Protein AF-A0A8H7N7J8-F1 (afdb_monomer)

Mean predicted aligned error: 9.76 Å

Nearest PDB structures (foldseek):
  1m1b-assembly1_A  TM=5.277E-01  e=8.237E-01  Mytilus edulis
  1s2v-assembly1_D  TM=5.667E-01  e=1.140E+00  Mytilus edulis
  1s2w-assembly1_A  TM=5.204E-01  e=1.683E+00  Myti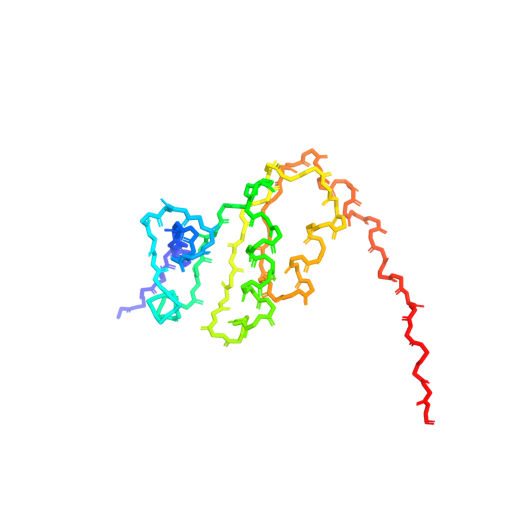lus edulis
  1s2v-assembly1_C  TM=6.654E-01  e=3.670E+00  Mytilus edulis
  1s2v-assembly1_A  TM=5.821E-01  e=2.830E+00  Mytilus edulis

Structure (mmCIF, N/CA/C/O backbone):
data_AF-A0A8H7N7J8-F1
#
_entry.id   AF-A0A8H7N7J8-F1
#
loop_
_atom_site.group_PDB
_atom_site.id
_atom_site.type_symbol
_atom_site.label_atom_id
_atom_site.label_alt_id
_atom_site.label_comp_id
_atom_site.label_asym_id
_atom_site.label_entity_id
_atom_site.label_seq_id
_atom_site.pdbx_PDB_ins_code
_atom_site.Cartn_x
_atom_site.Cartn_y
_atom_site.Cartn_z
_atom_site.occupancy
_atom_site.B_iso_or_equiv
_atom_site.auth_seq_id
_atom_site.auth_comp_id
_atom_site.auth_asym_id
_atom_site.auth_atom_id
_atom_site.pdbx_PDB_model_num
ATOM 1 N N . MET A 1 1 ? -34.513 5.180 -6.714 1.00 43.34 1 MET A N 1
ATOM 2 C CA . MET A 1 1 ? -33.422 5.735 -7.539 1.00 43.34 1 MET A CA 1
ATOM 3 C C . MET A 1 1 ? -32.227 4.821 -7.356 1.00 43.34 1 MET A C 1
ATOM 5 O O . MET A 1 1 ? -31.711 4.764 -6.250 1.00 43.34 1 MET A O 1
ATOM 9 N N . GLU A 1 2 ? -31.850 4.051 -8.377 1.00 47.44 2 GLU A N 1
ATOM 10 C CA . GLU A 1 2 ? -30.551 3.370 -8.382 1.00 47.44 2 GLU A CA 1
ATOM 11 C C . GLU A 1 2 ? -29.480 4.435 -8.615 1.00 47.44 2 G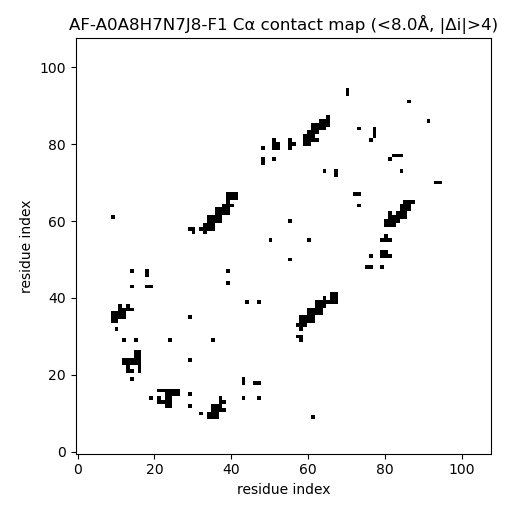LU A C 1
ATOM 13 O O . GLU A 1 2 ? -29.363 4.987 -9.707 1.00 47.44 2 GLU A O 1
ATOM 18 N N . ALA A 1 3 ? -28.745 4.785 -7.565 1.00 50.94 3 ALA A N 1
ATOM 19 C CA . ALA A 1 3 ? -27.514 5.537 -7.716 1.00 50.94 3 ALA A CA 1
ATOM 20 C C . ALA A 1 3 ? -26.438 4.537 -8.145 1.00 50.94 3 ALA A C 1
ATOM 22 O O . ALA A 1 3 ? -25.880 3.825 -7.312 1.00 50.94 3 ALA A O 1
ATOM 23 N N . THR A 1 4 ? -26.150 4.455 -9.443 1.00 57.34 4 THR A N 1
ATOM 24 C CA . THR A 1 4 ? -24.898 3.855 -9.909 1.00 57.34 4 THR A CA 1
ATOM 25 C C . THR A 1 4 ? -23.798 4.835 -9.517 1.00 57.34 4 THR A C 1
ATOM 27 O O . THR A 1 4 ? -23.454 5.735 -10.280 1.00 57.34 4 THR A O 1
ATOM 30 N N . LEU A 1 5 ? -23.347 4.762 -8.260 1.00 53.34 5 LEU A N 1
ATOM 31 C CA . LEU A 1 5 ? -22.252 5.595 -7.776 1.00 53.34 5 LEU A CA 1
ATOM 32 C C . LEU A 1 5 ? -21.082 5.427 -8.758 1.00 53.34 5 LEU A C 1
ATOM 34 O O . LEU A 1 5 ? -20.699 4.284 -9.039 1.00 53.34 5 LEU A O 1
ATOM 38 N N . PRO A 1 6 ? -20.546 6.525 -9.325 1.00 58.34 6 PRO A N 1
ATOM 39 C CA . PRO A 1 6 ? -19.334 6.431 -10.118 1.00 58.34 6 PRO A CA 1
ATOM 40 C C . PRO A 1 6 ? -18.262 5.831 -9.204 1.00 58.34 6 PRO A C 1
ATOM 42 O O . PRO A 1 6 ? -18.284 6.109 -8.008 1.00 58.34 6 PRO A O 1
ATOM 45 N N . LEU A 1 7 ? -17.433 4.944 -9.767 1.00 57.53 7 LEU A N 1
ATOM 46 C CA . LEU A 1 7 ? -16.293 4.230 -9.162 1.00 57.53 7 LEU A CA 1
ATOM 47 C C . LEU A 1 7 ? -15.939 4.683 -7.733 1.00 57.53 7 LEU A C 1
ATOM 49 O O . LEU A 1 7 ? -15.701 5.877 -7.557 1.00 57.53 7 LEU A O 1
ATOM 53 N N . PRO A 1 8 ? -15.839 3.771 -6.740 1.00 64.12 8 PRO A N 1
ATOM 54 C CA . PRO A 1 8 ? -15.691 4.156 -5.338 1.00 64.12 8 PRO A CA 1
ATOM 55 C C . PRO A 1 8 ? -14.582 5.197 -5.198 1.00 64.12 8 PRO A C 1
ATOM 57 O O . PRO A 1 8 ? -13.432 4.929 -5.552 1.00 64.12 8 PRO A O 1
ATOM 60 N N . PHE A 1 9 ? -14.958 6.402 -4.764 1.00 70.75 9 PHE A N 1
ATOM 61 C CA . PHE A 1 9 ? -14.017 7.488 -4.544 1.00 70.75 9 PHE A CA 1
ATOM 62 C C . PHE A 1 9 ? -12.968 6.995 -3.552 1.00 70.75 9 PHE A C 1
ATOM 64 O O . PHE A 1 9 ? -13.288 6.657 -2.413 1.00 70.75 9 PHE A O 1
ATOM 71 N N . LEU A 1 10 ? -11.724 6.906 -4.010 1.00 78.94 10 LEU A N 1
ATOM 72 C CA . LEU A 1 10 ? -10.613 6.540 -3.154 1.00 78.94 10 LEU A CA 1
ATOM 73 C C . LEU A 1 10 ? -10.217 7.767 -2.339 1.00 78.94 10 LEU A C 1
ATOM 75 O O . LEU A 1 10 ? -9.821 8.792 -2.894 1.00 78.94 10 LEU A O 1
ATOM 79 N N . VAL A 1 11 ? -10.353 7.668 -1.019 1.00 83.00 11 VAL A N 1
ATOM 80 C CA . VAL A 1 11 ? -9.952 8.742 -0.111 1.00 83.00 11 VAL A CA 1
ATOM 81 C C . VAL A 1 11 ? -8.444 8.662 0.050 1.00 83.00 11 VAL A C 1
ATOM 83 O O . VAL A 1 11 ? -7.939 7.686 0.598 1.00 83.00 11 VAL A O 1
ATOM 86 N N . SER A 1 12 ? -7.731 9.671 -0.447 1.00 84.19 12 SER A N 1
ATOM 87 C CA . SER A 1 12 ? -6.292 9.783 -0.219 1.00 84.19 12 SER A CA 1
ATOM 88 C C . SER A 1 12 ? -6.033 10.093 1.249 1.00 84.19 12 SER A C 1
ATOM 90 O O . SER A 1 12 ? -6.598 11.045 1.788 1.00 84.19 12 SER A O 1
ATOM 92 N N . VAL A 1 13 ? -5.179 9.302 1.889 1.00 81.25 13 VAL A N 1
ATOM 93 C CA . VAL A 1 13 ? -4.858 9.434 3.309 1.00 81.25 13 VAL A CA 1
ATOM 94 C C . VAL A 1 13 ? -3.366 9.698 3.461 1.00 81.25 13 VAL A C 1
ATOM 96 O O . VAL A 1 13 ? -2.537 8.966 2.920 1.00 81.25 13 VAL A O 1
ATOM 99 N N . ALA A 1 14 ? -3.020 10.746 4.212 1.00 74.12 14 ALA A N 1
ATOM 100 C CA . ALA A 1 14 ? -1.650 10.942 4.673 1.00 74.12 14 ALA A CA 1
ATOM 101 C C . ALA A 1 14 ? -1.255 9.771 5.583 1.00 74.12 14 ALA A C 1
ATOM 103 O O . ALA A 1 14 ? -2.099 9.254 6.315 1.00 74.12 14 ALA A O 1
ATOM 104 N N . ALA A 1 15 ? 0.007 9.339 5.522 1.00 65.19 15 ALA A N 1
ATOM 105 C CA . ALA A 1 15 ? 0.484 8.181 6.274 1.00 65.19 15 ALA A CA 1
ATOM 106 C C . ALA A 1 15 ? 0.007 8.229 7.743 1.00 65.19 15 ALA A C 1
ATOM 108 O O . ALA A 1 15 ? 0.109 9.293 8.361 1.00 65.19 15 ALA A O 1
ATOM 109 N N . PRO A 1 16 ? -0.516 7.116 8.297 1.00 63.41 16 PRO A N 1
ATOM 110 C CA . PRO A 1 16 ? -1.083 7.115 9.636 1.00 63.41 16 PRO A CA 1
ATOM 111 C C . PRO A 1 16 ? -0.162 7.736 10.690 1.00 63.41 16 PRO A C 1
ATOM 113 O O . PRO A 1 16 ? 1.064 7.569 10.643 1.00 63.41 16 PRO A O 1
ATOM 116 N N . THR A 1 17 ? -0.761 8.438 11.651 1.00 59.06 17 THR A N 1
ATOM 117 C CA . THR A 1 17 ? -0.042 9.140 12.723 1.00 59.06 17 THR A CA 1
ATOM 118 C C . THR A 1 17 ? 0.927 8.177 13.428 1.00 59.06 17 THR A C 1
ATOM 120 O O . THR A 1 17 ? 0.526 7.128 13.930 1.00 59.06 17 THR A O 1
ATOM 123 N N . GLY A 1 18 ? 2.227 8.502 13.423 1.00 57.72 18 GLY A N 1
ATOM 124 C CA . GLY A 1 18 ? 3.306 7.632 13.926 1.00 57.72 18 GLY A CA 1
ATOM 125 C C . GLY A 1 18 ? 4.197 6.988 12.850 1.00 57.72 18 GLY A C 1
ATOM 126 O O . GLY A 1 18 ? 5.238 6.424 13.186 1.00 57.72 18 GLY A O 1
ATOM 127 N N . LEU A 1 19 ? 3.853 7.101 11.559 1.00 56.06 19 LEU A N 1
ATOM 128 C CA . LEU A 1 19 ? 4.690 6.626 10.441 1.00 56.06 19 LEU A CA 1
ATOM 129 C C . LEU A 1 19 ? 5.603 7.735 9.875 1.00 56.06 19 LEU A C 1
ATOM 131 O O . LEU A 1 19 ? 6.675 7.456 9.339 1.00 56.06 19 LEU A O 1
ATOM 135 N N . ALA A 1 20 ? 5.261 8.998 10.097 1.00 48.47 20 ALA A N 1
ATOM 136 C CA . ALA A 1 20 ? 6.107 10.172 9.896 1.00 48.47 20 ALA A CA 1
ATOM 137 C C . ALA A 1 20 ? 5.624 11.276 10.852 1.00 48.47 20 ALA A C 1
ATOM 139 O O . ALA A 1 20 ? 4.505 11.181 11.355 1.00 48.47 20 ALA A O 1
ATOM 140 N N . GLU A 1 21 ? 6.418 12.322 11.097 1.00 50.38 21 GLU A N 1
ATOM 141 C CA . GLU A 1 21 ? 5.971 13.560 11.775 1.00 50.38 21 GLU A CA 1
ATOM 142 C C . GLU A 1 21 ? 4.963 14.358 10.911 1.00 50.38 21 GLU A C 1
ATOM 144 O O . GLU A 1 21 ? 5.022 15.578 10.807 1.00 50.38 21 GLU A O 1
ATOM 149 N N . LEU A 1 22 ? 4.069 13.655 10.218 1.00 49.38 22 LEU A N 1
ATOM 150 C CA . LEU A 1 22 ? 3.033 14.194 9.358 1.00 49.38 22 LEU A CA 1
ATOM 151 C C . LEU A 1 22 ? 1.703 14.154 10.112 1.00 49.38 22 LEU A C 1
ATOM 153 O O . LEU A 1 22 ? 1.341 13.136 10.708 1.00 49.38 22 LEU A O 1
ATOM 157 N N . GLU A 1 23 ? 0.972 15.266 10.066 1.00 58.31 23 GLU A N 1
ATOM 158 C CA . GLU A 1 23 ? -0.442 15.318 10.433 1.00 58.31 23 GLU A CA 1
ATOM 159 C C . GLU A 1 23 ? -1.212 14.348 9.522 1.00 58.31 23 GLU A C 1
ATOM 161 O O . GLU A 1 23 ? -1.284 14.533 8.307 1.00 58.31 23 GLU A O 1
ATOM 166 N N . GLY A 1 24 ? -1.745 13.271 10.098 1.00 70.38 24 GLY A N 1
ATOM 167 C CA . GLY A 1 24 ? -2.427 12.210 9.364 1.00 70.38 24 GLY A CA 1
ATOM 168 C C . GLY A 1 24 ? -3.444 11.487 10.237 1.00 70.38 24 GLY A C 1
ATOM 169 O O . GLY A 1 24 ? -3.387 11.568 11.468 1.00 70.38 24 GLY A O 1
ATOM 170 N N . LEU A 1 25 ? -4.373 10.783 9.587 1.00 75.94 25 LEU A N 1
ATOM 171 C CA . LEU A 1 25 ? -5.438 10.046 10.266 1.00 75.94 25 LEU A CA 1
ATOM 172 C C . LEU A 1 25 ? -4.858 8.920 11.125 1.00 75.94 25 LEU A C 1
ATOM 174 O O . LEU A 1 25 ? -3.907 8.244 10.726 1.00 75.94 25 LEU A O 1
ATOM 178 N N . ASN A 1 26 ? -5.433 8.698 12.301 1.00 78.56 26 ASN A N 1
ATOM 179 C CA . ASN A 1 26 ? -5.078 7.538 13.115 1.00 78.56 26 ASN A CA 1
ATOM 180 C C . ASN A 1 26 ? -5.700 6.251 12.541 1.00 78.56 26 ASN A C 1
ATOM 182 O O . ASN A 1 26 ? -6.477 6.273 11.585 1.00 78.56 26 ASN A O 1
ATOM 186 N N . ARG A 1 27 ? -5.346 5.097 13.115 1.00 79.06 27 ARG A N 1
ATOM 187 C CA . ARG A 1 27 ? -5.832 3.792 12.642 1.00 79.06 27 ARG A CA 1
ATOM 188 C C . ARG A 1 27 ? -7.358 3.717 12.650 1.00 79.06 27 ARG A C 1
ATOM 190 O O . ARG A 1 27 ? -7.957 3.258 11.682 1.00 79.06 27 ARG A O 1
ATOM 197 N N . GLU A 1 28 ? -7.971 4.144 13.746 1.00 81.56 28 GLU A N 1
ATOM 198 C CA . GLU A 1 28 ? -9.411 4.091 13.946 1.00 81.56 28 GLU A CA 1
ATOM 199 C C . GLU A 1 28 ? -10.134 4.924 12.877 1.00 81.56 28 GLU A C 1
ATOM 201 O O . GLU A 1 28 ? -11.081 4.448 12.255 1.00 81.56 28 GLU A O 1
ATOM 206 N N . GLU A 1 29 ? -9.633 6.118 12.576 1.00 83.44 29 GLU A N 1
ATOM 207 C CA . GLU A 1 29 ? -10.145 6.987 11.514 1.00 83.44 29 GLU A CA 1
ATOM 208 C C . GLU A 1 29 ? -9.972 6.371 10.119 1.00 83.44 29 GLU A C 1
ATOM 210 O O . GLU A 1 29 ? -10.906 6.399 9.318 1.00 83.44 29 GLU A O 1
ATOM 215 N N . VAL A 1 30 ? -8.816 5.759 9.835 1.00 82.69 30 VAL A N 1
ATOM 216 C CA . VAL A 1 30 ? -8.558 5.048 8.568 1.00 82.69 30 VAL A CA 1
ATOM 217 C C . VAL A 1 30 ? -9.524 3.876 8.381 1.00 82.69 30 VAL A C 1
ATOM 219 O O . VAL A 1 30 ? -10.022 3.665 7.274 1.00 82.69 30 VAL A O 1
ATOM 222 N N . SER A 1 31 ? -9.825 3.133 9.450 1.00 80.81 31 SER A N 1
ATOM 223 C CA . SER A 1 31 ? -10.705 1.957 9.394 1.00 80.81 31 SER A CA 1
ATOM 224 C C . SER A 1 31 ? -12.135 2.307 8.960 1.00 80.81 31 SER A C 1
ATOM 226 O O . SER A 1 31 ? -12.769 1.555 8.221 1.00 80.81 31 SER A O 1
ATOM 228 N N . ILE A 1 32 ? -12.622 3.499 9.329 1.00 84.25 32 ILE A N 1
ATOM 229 C CA . ILE A 1 32 ? -13.967 3.984 8.978 1.00 84.25 32 ILE A CA 1
ATOM 230 C C . ILE A 1 32 ? -14.095 4.241 7.470 1.00 84.25 32 ILE A C 1
ATOM 232 O O . ILE A 1 32 ? -15.187 4.125 6.915 1.00 84.25 32 ILE A O 1
ATOM 236 N N . LEU A 1 33 ? -12.991 4.563 6.787 1.00 83.81 33 LEU A N 1
ATOM 237 C CA . LEU A 1 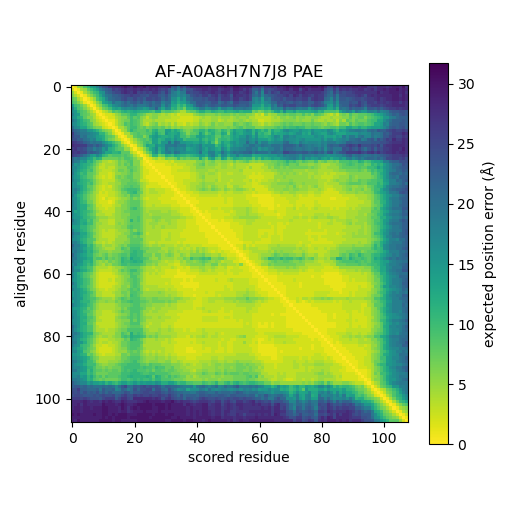33 ? -13.003 4.857 5.352 1.00 83.81 33 LEU A CA 1
ATOM 238 C C . LEU A 1 33 ? -13.263 3.613 4.498 1.00 83.81 33 LEU A C 1
ATOM 240 O O . LEU A 1 33 ? -13.730 3.739 3.367 1.00 83.81 33 LEU A O 1
ATOM 244 N N . GLY A 1 34 ? -12.935 2.422 5.006 1.00 83.69 34 GLY A N 1
ATOM 245 C CA . GLY A 1 34 ? -13.108 1.138 4.325 1.00 83.69 34 GLY A CA 1
ATOM 246 C C . GLY A 1 34 ? -12.184 0.911 3.120 1.00 83.69 34 GLY A C 1
ATOM 247 O O . GLY A 1 34 ? -11.648 -0.181 2.977 1.00 83.69 34 GLY A O 1
ATOM 248 N N . THR A 1 35 ? -11.952 1.909 2.263 1.00 88.12 35 THR A N 1
ATOM 249 C CA . THR A 1 35 ? -11.097 1.833 1.059 1.00 88.12 35 THR A CA 1
ATOM 250 C C . THR A 1 35 ? -10.149 3.039 0.954 1.00 88.12 35 THR A C 1
ATOM 252 O O . THR A 1 35 ? -10.344 3.898 0.086 1.00 88.12 35 THR A O 1
ATOM 255 N N . PRO A 1 36 ? -9.138 3.151 1.836 1.00 88.31 36 PRO A N 1
ATOM 256 C CA . PRO A 1 36 ? -8.167 4.239 1.786 1.00 88.31 36 PRO A CA 1
ATOM 257 C C . PRO A 1 36 ? -7.180 4.069 0.625 1.00 88.31 36 PRO A C 1
ATOM 259 O O . PRO A 1 36 ? -6.842 2.949 0.227 1.00 88.31 36 PRO A O 1
ATOM 262 N N . PHE A 1 37 ? -6.690 5.197 0.119 1.00 89.94 37 PHE A N 1
ATOM 263 C CA . PHE A 1 37 ? -5.612 5.280 -0.856 1.00 89.94 37 PHE A CA 1
ATOM 264 C C . PHE A 1 37 ? -4.368 5.903 -0.231 1.00 89.94 37 PHE A C 1
ATOM 266 O O . PHE A 1 37 ? -4.441 6.974 0.369 1.00 89.94 37 PHE A O 1
ATOM 273 N N . PHE A 1 38 ? -3.233 5.226 -0.383 1.00 89.31 38 PHE A N 1
ATOM 274 C CA . PHE A 1 38 ? -1.941 5.666 0.129 1.00 89.3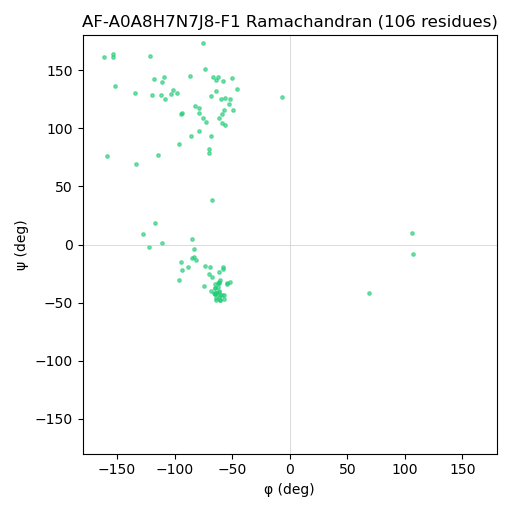1 38 PHE A CA 1
ATOM 275 C C . PHE A 1 38 ? -0.959 5.885 -1.012 1.00 89.31 38 PHE A C 1
ATOM 277 O O . PHE A 1 38 ? -0.890 5.090 -1.947 1.00 89.31 38 PHE A O 1
ATOM 284 N N . GLU A 1 39 ? -0.139 6.915 -0.886 1.00 90.69 39 GLU A N 1
ATOM 285 C CA . GLU A 1 39 ? 1.010 7.126 -1.755 1.00 90.69 39 GLU A CA 1
ATOM 286 C C . GLU A 1 39 ? 2.253 6.530 -1.084 1.00 90.69 39 GLU A C 1
ATOM 288 O O . GLU A 1 39 ? 2.692 6.981 -0.023 1.00 90.69 39 GLU A O 1
ATOM 293 N N . ALA A 1 40 ? 2.792 5.459 -1.662 1.00 89.00 40 ALA A N 1
ATOM 294 C CA . ALA A 1 40 ? 3.952 4.759 -1.138 1.00 89.00 40 ALA A CA 1
ATOM 295 C C . ALA A 1 40 ? 5.233 5.431 -1.636 1.00 89.00 40 ALA A C 1
ATOM 297 O O . ALA A 1 40 ? 5.750 5.132 -2.710 1.00 89.00 40 ALA A O 1
ATOM 298 N N . GLN A 1 41 ? 5.755 6.345 -0.824 1.00 88.94 41 GLN A N 1
ATOM 299 C CA . GLN A 1 41 ? 7.061 6.950 -1.059 1.00 88.94 41 GLN A CA 1
ATOM 300 C C . GLN A 1 41 ? 8.172 6.085 -0.433 1.00 88.94 41 GLN A C 1
ATOM 302 O O . GLN A 1 41 ? 7.956 5.538 0.656 1.00 88.94 41 GLN A O 1
ATOM 307 N N . PRO A 1 42 ? 9.373 5.981 -1.039 1.00 87.81 42 PRO A N 1
ATOM 308 C CA . PRO A 1 42 ? 10.449 5.111 -0.547 1.00 87.81 42 PRO A CA 1
ATOM 309 C C . PRO A 1 42 ? 10.796 5.309 0.935 1.00 87.81 42 PRO A C 1
ATOM 311 O O . PRO A 1 42 ? 11.140 4.365 1.638 1.00 87.81 42 PRO A O 1
ATOM 314 N N . GLN A 1 43 ? 10.663 6.535 1.448 1.00 86.56 43 GLN A N 1
ATOM 315 C CA . GLN A 1 43 ? 11.021 6.877 2.830 1.00 86.56 43 GLN A CA 1
ATOM 316 C C . GLN A 1 43 ? 10.016 6.337 3.862 1.00 86.56 43 GLN A C 1
ATOM 318 O O . GLN A 1 43 ? 10.331 6.254 5.050 1.00 86.56 43 GLN A O 1
ATOM 323 N N . ILE A 1 44 ? 8.802 5.990 3.425 1.00 83.25 44 ILE A N 1
ATOM 324 C CA . ILE A 1 44 ? 7.711 5.499 4.278 1.00 83.25 44 ILE A CA 1
ATOM 325 C C . ILE A 1 44 ? 7.196 4.119 3.853 1.00 83.25 44 ILE A C 1
ATOM 327 O O . ILE A 1 44 ? 6.327 3.573 4.529 1.00 83.25 44 ILE A O 1
ATOM 331 N N . ALA A 1 45 ? 7.717 3.535 2.774 1.00 83.62 45 ALA A N 1
ATOM 332 C CA . ALA A 1 45 ? 7.223 2.286 2.204 1.00 83.62 45 ALA A CA 1
ATOM 333 C C . ALA A 1 45 ? 7.314 1.112 3.191 1.00 83.62 45 ALA A C 1
ATOM 335 O O . ALA A 1 45 ? 6.310 0.443 3.442 1.00 83.62 45 ALA A O 1
ATOM 336 N N . GLU A 1 46 ? 8.458 0.926 3.859 1.00 84.44 46 GLU A N 1
ATOM 337 C CA . GLU A 1 46 ? 8.613 -0.111 4.889 1.00 84.44 46 GLU A CA 1
ATOM 338 C C . GLU A 1 46 ? 7.601 0.068 6.031 1.00 84.44 46 GLU A C 1
ATOM 340 O O . GLU A 1 46 ? 6.962 -0.883 6.485 1.00 84.44 46 GLU A O 1
ATOM 345 N N . LYS A 1 47 ? 7.415 1.311 6.466 1.00 83.88 47 LYS A N 1
ATOM 346 C CA . LYS A 1 47 ? 6.498 1.687 7.539 1.00 83.88 47 LYS A CA 1
ATOM 347 C C . LYS A 1 47 ? 5.041 1.405 7.161 1.00 83.88 47 LYS A C 1
ATOM 349 O O . LYS A 1 47 ? 4.327 0.760 7.930 1.00 83.88 47 LYS A O 1
ATOM 354 N N . LEU A 1 48 ? 4.614 1.816 5.967 1.00 84.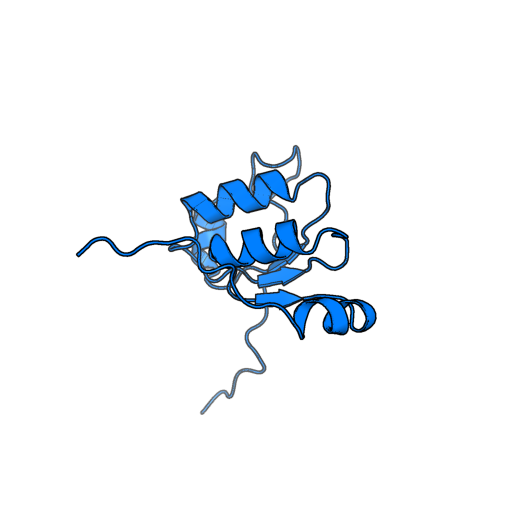25 48 LEU A N 1
ATOM 355 C CA . LEU A 1 48 ? 3.298 1.480 5.413 1.00 84.25 48 LEU A CA 1
ATOM 356 C C . LEU A 1 48 ? 3.113 -0.037 5.338 1.00 84.25 48 LEU A C 1
ATOM 358 O O . LEU A 1 48 ? 2.085 -0.565 5.750 1.00 84.25 48 LEU A O 1
ATOM 362 N N . SER A 1 49 ? 4.146 -0.747 4.895 1.00 84.69 49 SER A N 1
ATOM 363 C CA . SER A 1 49 ? 4.152 -2.200 4.802 1.00 84.69 49 SER A CA 1
ATOM 364 C C . SER A 1 49 ? 3.970 -2.870 6.176 1.00 84.69 49 SER A C 1
ATOM 366 O O . SER A 1 49 ? 3.217 -3.836 6.300 1.00 84.69 49 SER A O 1
ATOM 368 N N . GLN A 1 50 ? 4.601 -2.356 7.238 1.00 85.62 50 GLN A N 1
ATOM 369 C CA . GLN A 1 50 ? 4.403 -2.838 8.613 1.00 85.62 50 GLN A CA 1
ATOM 370 C C . GLN A 1 50 ? 3.000 -2.525 9.155 1.00 85.62 50 GLN A C 1
ATOM 372 O O . GLN A 1 50 ? 2.403 -3.365 9.830 1.00 85.62 50 GLN A O 1
ATOM 377 N N . PHE A 1 51 ? 2.469 -1.333 8.863 1.00 83.62 51 PHE A N 1
ATOM 378 C CA . PHE A 1 51 ? 1.111 -0.937 9.242 1.00 83.62 51 PHE A CA 1
ATOM 379 C C . PHE A 1 51 ? 0.065 -1.871 8.620 1.00 83.62 51 PHE A C 1
ATOM 381 O O . PHE A 1 51 ? -0.788 -2.407 9.328 1.00 83.62 51 PHE A O 1
ATOM 388 N N . LEU A 1 52 ? 0.191 -2.149 7.321 1.00 82.94 52 LEU A N 1
ATOM 389 C CA . LEU A 1 52 ? -0.685 -3.072 6.600 1.00 82.94 52 LEU A CA 1
ATOM 390 C C . LEU A 1 52 ? -0.611 -4.488 7.167 1.00 82.94 52 LEU A C 1
ATOM 392 O O . LEU A 1 52 ? -1.645 -5.085 7.447 1.00 82.94 52 LEU A O 1
ATOM 396 N N . GLY A 1 53 ? 0.592 -4.998 7.446 1.00 82.62 53 GLY A N 1
ATOM 397 C CA . GLY A 1 53 ? 0.756 -6.334 8.026 1.00 82.62 53 GLY A CA 1
ATOM 398 C C . GLY A 1 53 ? 0.041 -6.536 9.371 1.00 82.62 53 GLY A C 1
ATOM 399 O O . GLY A 1 53 ? -0.237 -7.673 9.742 1.00 82.62 53 GLY A O 1
ATOM 400 N N . ARG A 1 54 ? -0.274 -5.456 10.100 1.00 82.06 54 ARG A N 1
ATOM 401 C CA . ARG A 1 54 ? -1.013 -5.507 11.373 1.00 82.06 54 ARG A CA 1
ATOM 402 C C . ARG A 1 54 ? -2.515 -5.266 11.214 1.00 82.06 54 ARG A C 1
ATOM 404 O O . ARG A 1 54 ? -3.290 -5.807 11.998 1.00 82.06 54 ARG A O 1
ATOM 411 N N . HIS A 1 55 ? -2.915 -4.471 10.222 1.00 80.69 55 HIS A N 1
ATOM 412 C CA . HIS A 1 55 ? -4.260 -3.884 10.144 1.00 80.69 55 HIS A CA 1
ATOM 413 C C . HIS A 1 55 ? -4.990 -4.130 8.816 1.00 80.69 55 HIS A C 1
ATOM 415 O O . HIS A 1 55 ? -6.063 -3.583 8.592 1.00 80.69 55 HIS A O 1
ATOM 421 N N . ASN A 1 56 ? -4.459 -4.977 7.932 1.00 77.00 56 ASN A N 1
ATOM 422 C CA . ASN A 1 56 ? -5.047 -5.259 6.614 1.00 77.00 56 ASN A CA 1
ATOM 423 C C . ASN A 1 56 ? -6.485 -5.809 6.625 1.00 77.00 56 ASN A C 1
ATOM 425 O O . ASN A 1 56 ? -7.166 -5.753 5.606 1.00 77.00 56 ASN A O 1
ATOM 429 N N . HIS A 1 57 ? -6.957 -6.350 7.745 1.00 81.25 57 HIS A N 1
ATOM 430 C CA . HIS A 1 57 ? -8.321 -6.852 7.888 1.00 81.25 57 HIS A CA 1
ATOM 431 C C . HIS A 1 57 ? -9.339 -5.736 8.174 1.00 81.25 57 HIS A C 1
ATOM 433 O O . HIS A 1 57 ? -10.540 -5.975 8.084 1.00 81.25 57 HIS A O 1
ATOM 439 N N . GLU A 1 58 ? -8.871 -4.533 8.519 1.00 83.19 58 GLU A N 1
ATOM 440 C CA . GLU A 1 58 ? -9.709 -3.399 8.920 1.00 83.19 58 GLU A CA 1
ATOM 441 C C . GLU A 1 58 ? -10.151 -2.542 7.716 1.00 83.19 58 GLU A C 1
ATOM 443 O O . GLU A 1 58 ? -11.123 -1.800 7.820 1.00 83.19 58 GLU A O 1
ATOM 448 N N . PHE A 1 59 ? -9.464 -2.634 6.569 1.00 83.94 59 PHE A N 1
ATOM 449 C CA . PHE A 1 59 ? -9.760 -1.852 5.362 1.00 83.94 59 PHE A CA 1
ATOM 450 C C . PHE A 1 59 ? -9.132 -2.460 4.096 1.00 83.94 59 PHE A C 1
ATOM 452 O O . PHE A 1 59 ? -8.162 -3.210 4.137 1.00 83.94 59 PHE A O 1
ATOM 459 N N . TYR A 1 60 ? -9.645 -2.071 2.930 1.00 87.31 60 TYR A N 1
ATOM 460 C CA . TYR A 1 60 ? -9.133 -2.448 1.615 1.00 87.31 60 TYR A CA 1
ATOM 461 C C . TYR A 1 60 ? -8.193 -1.376 1.055 1.00 87.31 60 TYR A C 1
ATOM 463 O O . TYR A 1 60 ? -8.600 -0.496 0.288 1.00 87.31 60 TYR A O 1
ATOM 471 N N . ALA A 1 61 ? -6.915 -1.474 1.418 1.00 89.94 61 ALA A N 1
ATOM 472 C CA . ALA A 1 61 ? -5.899 -0.513 1.007 1.00 89.94 61 ALA A CA 1
ATOM 473 C C . ALA A 1 61 ? -5.682 -0.510 -0.511 1.00 89.94 61 ALA A C 1
ATOM 475 O O . ALA A 1 61 ? -5.488 -1.558 -1.132 1.00 89.94 61 ALA A O 1
ATOM 476 N N . HIS A 1 62 ? -5.672 0.679 -1.094 1.00 91.88 62 HIS A N 1
ATOM 477 C CA . HIS A 1 62 ? -5.201 0.932 -2.447 1.00 91.88 62 HIS A CA 1
ATOM 478 C C . HIS A 1 62 ? -3.917 1.750 -2.356 1.00 91.88 62 HIS A C 1
ATOM 480 O O . HIS A 1 62 ? -3.818 2.630 -1.505 1.00 91.88 62 HIS A O 1
ATOM 486 N N . MET A 1 63 ? -2.922 1.462 -3.191 1.00 91.38 63 MET A N 1
ATOM 487 C CA . MET A 1 63 ? -1.631 2.141 -3.088 1.00 91.38 63 MET A CA 1
ATOM 488 C C . MET A 1 63 ? -1.109 2.592 -4.437 1.00 91.38 63 MET A C 1
ATOM 490 O O . MET A 1 63 ? -1.034 1.794 -5.366 1.00 91.38 63 MET A O 1
ATOM 494 N N . ASP A 1 64 ? -0.704 3.849 -4.526 1.00 92.75 64 ASP A N 1
ATOM 495 C CA . ASP A 1 64 ? 0.191 4.307 -5.577 1.00 92.75 64 ASP A CA 1
ATOM 496 C C . ASP A 1 64 ? 1.626 3.971 -5.183 1.00 92.75 64 ASP A C 1
ATOM 498 O O . ASP A 1 64 ? 2.099 4.391 -4.131 1.00 92.75 64 ASP A O 1
ATOM 502 N N . VAL A 1 65 ? 2.288 3.158 -6.002 1.00 93.69 65 VAL A N 1
ATOM 503 C CA . VAL A 1 65 ? 3.674 2.721 -5.800 1.00 93.69 65 VAL A CA 1
ATOM 504 C C . VAL A 1 65 ? 4.575 3.204 -6.938 1.00 93.69 65 VAL A C 1
ATOM 506 O O . VAL A 1 65 ? 5.651 2.657 -7.147 1.00 93.69 65 VAL A O 1
ATOM 509 N N . THR A 1 66 ? 4.143 4.213 -7.701 1.00 93.12 66 THR A N 1
ATOM 510 C CA . THR A 1 66 ? 4.881 4.741 -8.862 1.00 93.12 66 THR A CA 1
ATOM 511 C C . THR A 1 66 ? 6.256 5.306 -8.505 1.00 93.12 66 THR A C 1
ATOM 513 O O . THR A 1 66 ? 7.134 5.317 -9.364 1.00 93.12 66 THR A O 1
ATOM 516 N N . SER A 1 67 ? 6.463 5.715 -7.250 1.00 91.94 67 SER A N 1
ATOM 517 C CA . SER A 1 67 ? 7.762 6.142 -6.715 1.00 91.94 67 SER A CA 1
ATOM 518 C C . SER A 1 67 ? 8.667 4.995 -6.242 1.00 91.94 67 SER A C 1
ATOM 520 O O . SER A 1 67 ? 9.777 5.266 -5.785 1.00 91.94 67 SER A O 1
ATOM 522 N N . LEU A 1 68 ? 8.204 3.739 -6.263 1.00 90.94 68 LEU A N 1
ATOM 523 C CA . LEU A 1 68 ? 8.989 2.582 -5.829 1.00 90.94 68 LEU A CA 1
ATOM 524 C C . LEU A 1 68 ? 9.614 1.873 -7.032 1.00 90.94 68 LEU A C 1
ATOM 526 O O . LEU A 1 68 ? 8.924 1.498 -7.978 1.00 90.94 68 LEU A O 1
ATOM 530 N N . ASP A 1 69 ? 10.917 1.615 -6.948 1.00 88.00 69 ASP A N 1
ATOM 531 C CA . ASP A 1 69 ? 11.670 0.966 -8.027 1.00 88.00 69 ASP A CA 1
ATOM 532 C C . ASP A 1 69 ? 11.798 -0.557 -7.852 1.00 88.00 69 ASP A C 1
ATOM 534 O O . ASP A 1 69 ? 12.176 -1.258 -8.790 1.00 88.00 69 ASP A O 1
ATOM 538 N N . SER A 1 70 ? 11.511 -1.083 -6.654 1.00 89.12 70 SER A N 1
ATOM 539 C CA . SER A 1 70 ? 11.713 -2.494 -6.301 1.00 89.12 70 SER A CA 1
ATOM 540 C C . SER A 1 70 ? 10.442 -3.329 -6.519 1.00 89.12 70 SER A C 1
ATOM 542 O O . SER A 1 70 ? 9.474 -3.178 -5.767 1.00 89.12 70 SER A O 1
ATOM 544 N N . PRO A 1 71 ? 10.427 -4.270 -7.486 1.00 89.75 71 PRO A N 1
ATOM 545 C CA . PRO A 1 71 ? 9.277 -5.147 -7.698 1.00 89.75 71 PRO A CA 1
ATOM 546 C C . PRO A 1 71 ? 8.981 -6.038 -6.489 1.00 89.75 71 PRO A C 1
ATOM 548 O O . PRO A 1 71 ? 7.816 -6.267 -6.174 1.00 89.75 71 PRO A O 1
ATOM 551 N N . ASP A 1 72 ? 10.018 -6.506 -5.790 1.00 88.50 72 ASP A N 1
ATOM 552 C CA . ASP A 1 72 ? 9.867 -7.356 -4.605 1.00 88.50 72 ASP A CA 1
ATOM 553 C C . ASP A 1 72 ? 9.185 -6.600 -3.458 1.00 88.50 72 ASP A C 1
ATOM 555 O O . ASP A 1 72 ? 8.352 -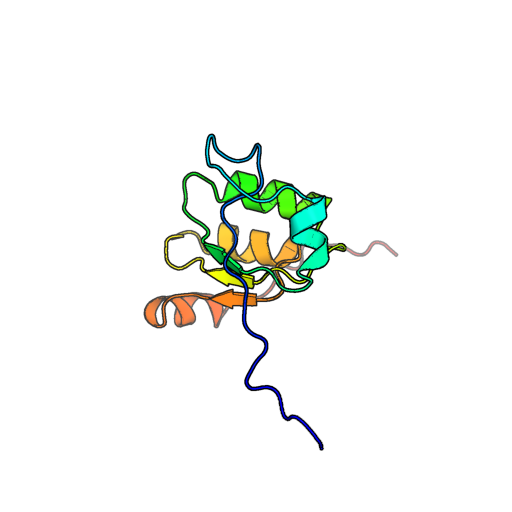7.160 -2.749 1.00 88.50 72 ASP A O 1
ATOM 559 N N . GLU A 1 73 ? 9.484 -5.307 -3.300 1.00 87.94 73 GLU A N 1
ATOM 560 C CA . GLU A 1 73 ? 8.822 -4.453 -2.311 1.00 87.94 73 GLU A CA 1
ATOM 561 C C . GLU A 1 73 ? 7.337 -4.256 -2.646 1.00 87.94 73 GLU A C 1
ATOM 563 O O . GLU A 1 73 ? 6.478 -4.354 -1.768 1.00 87.94 73 GLU A O 1
ATOM 568 N N . ILE A 1 74 ? 7.020 -4.057 -3.928 1.00 90.75 74 ILE A N 1
ATOM 569 C CA . ILE A 1 74 ? 5.642 -3.911 -4.417 1.00 90.75 74 ILE A CA 1
ATOM 570 C C . ILE A 1 74 ? 4.846 -5.208 -4.222 1.00 90.75 74 ILE A C 1
ATOM 572 O O . ILE A 1 74 ? 3.699 -5.172 -3.771 1.00 90.75 74 ILE A O 1
ATOM 576 N N . VAL A 1 75 ? 5.452 -6.363 -4.507 1.00 89.75 75 VAL A N 1
ATOM 577 C CA . VAL A 1 75 ? 4.841 -7.674 -4.242 1.00 89.75 75 VAL A CA 1
ATOM 578 C C . VAL A 1 75 ? 4.639 -7.880 -2.742 1.00 89.75 75 VAL A C 1
ATOM 580 O O . VAL A 1 75 ? 3.557 -8.288 -2.328 1.00 89.75 75 VAL A O 1
ATOM 583 N N . ALA A 1 76 ? 5.607 -7.500 -1.905 1.00 88.88 76 ALA A N 1
ATOM 584 C CA . ALA A 1 76 ? 5.469 -7.609 -0.456 1.00 88.88 76 ALA A CA 1
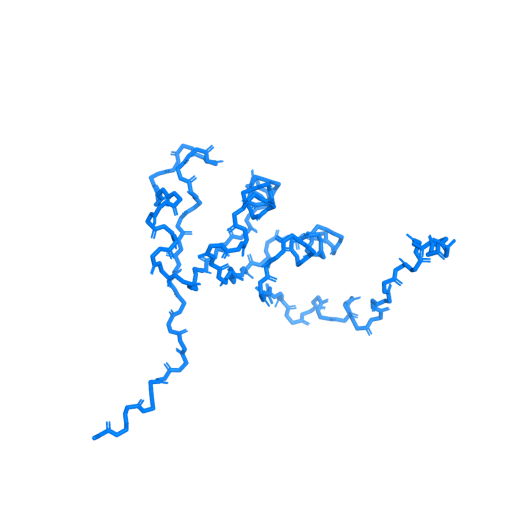ATOM 585 C C . ALA A 1 76 ? 4.303 -6.765 0.096 1.00 88.88 76 ALA A C 1
ATOM 587 O O . ALA A 1 76 ? 3.660 -7.170 1.066 1.00 88.88 76 ALA A O 1
ATOM 588 N N . LEU A 1 77 ? 3.996 -5.609 -0.507 1.00 89.62 77 LEU A N 1
ATOM 589 C CA . LEU A 1 77 ? 2.809 -4.818 -0.152 1.00 89.62 77 LEU A CA 1
ATOM 590 C C . LEU A 1 77 ? 1.507 -5.571 -0.468 1.00 89.62 77 LEU A C 1
ATOM 592 O O . LEU A 1 77 ? 0.580 -5.562 0.345 1.00 89.62 77 LEU A O 1
ATOM 596 N N . LEU A 1 78 ? 1.442 -6.249 -1.617 1.00 90.56 78 LEU A N 1
ATOM 597 C CA . LEU A 1 78 ? 0.302 -7.095 -1.986 1.00 90.56 78 LEU A CA 1
ATOM 598 C C . LEU A 1 78 ? 0.151 -8.281 -1.025 1.00 90.56 78 LEU A C 1
ATOM 600 O O . LEU A 1 78 ? -0.945 -8.508 -0.513 1.00 90.56 78 LEU A O 1
ATOM 604 N N . ASP A 1 79 ? 1.247 -8.976 -0.708 1.00 89.62 79 ASP A N 1
ATOM 605 C CA . ASP A 1 79 ? 1.255 -10.108 0.230 1.00 89.62 79 ASP A CA 1
ATOM 606 C C . ASP A 1 79 ? 0.788 -9.704 1.636 1.00 89.62 79 ASP A C 1
ATOM 608 O O . ASP A 1 79 ? 0.173 -10.492 2.356 1.00 89.62 79 ASP A O 1
ATOM 612 N N . ARG A 1 80 ? 1.030 -8.449 2.029 1.00 88.38 80 ARG A N 1
ATOM 613 C CA . ARG A 1 80 ? 0.590 -7.892 3.317 1.00 88.38 80 ARG A CA 1
ATOM 614 C C . ARG A 1 80 ? -0.840 -7.359 3.305 1.00 88.38 80 ARG A C 1
ATOM 616 O O . ARG A 1 80 ? -1.296 -6.867 4.335 1.00 88.38 80 ARG A O 1
ATOM 623 N N . GLY A 1 81 ? -1.578 -7.516 2.208 1.00 85.62 81 GLY A N 1
ATOM 624 C CA . GLY A 1 81 ? -3.021 -7.271 2.152 1.00 85.62 81 GLY A CA 1
ATOM 625 C C . GLY A 1 81 ? -3.439 -5.996 1.425 1.00 85.62 81 GLY A C 1
ATOM 626 O O . GLY A 1 81 ? -4.622 -5.652 1.451 1.00 85.62 81 GLY A O 1
ATOM 627 N N . THR A 1 82 ? -2.523 -5.311 0.733 1.00 90.94 82 THR A N 1
ATOM 628 C CA . THR A 1 82 ? -2.919 -4.263 -0.215 1.00 90.94 82 THR A CA 1
ATOM 629 C C . THR A 1 82 ? -3.808 -4.858 -1.299 1.00 90.94 82 THR A C 1
ATOM 631 O O . THR A 1 82 ? -3.446 -5.813 -1.983 1.00 90.94 82 THR A O 1
ATOM 634 N N . ARG A 1 83 ? -4.999 -4.283 -1.483 1.00 91.31 83 ARG A N 1
ATOM 635 C CA . ARG A 1 83 ? -6.000 -4.797 -2.422 1.00 91.31 83 ARG A CA 1
ATOM 636 C C . ARG A 1 83 ? -5.633 -4.505 -3.871 1.00 91.31 83 ARG A C 1
ATOM 638 O O . ARG A 1 83 ? -5.950 -5.301 -4.756 1.00 91.31 83 ARG A O 1
ATOM 645 N N . ARG A 1 84 ? -5.030 -3.344 -4.120 1.00 91.62 84 ARG A N 1
ATOM 646 C CA . ARG A 1 84 ? -4.612 -2.903 -5.451 1.00 91.62 84 ARG A CA 1
ATOM 647 C C . ARG A 1 84 ? -3.410 -1.976 -5.345 1.00 91.62 84 ARG A C 1
ATOM 649 O O . ARG A 1 84 ? -3.417 -1.061 -4.526 1.00 91.62 84 ARG A O 1
ATOM 656 N N . VAL A 1 85 ? -2.437 -2.190 -6.223 1.00 92.88 85 VAL A N 1
ATOM 657 C CA . VAL A 1 85 ? -1.317 -1.273 -6.447 1.00 92.88 85 VAL A CA 1
ATOM 658 C C . VAL A 1 85 ? -1.464 -0.597 -7.809 1.00 92.88 85 VAL A C 1
ATOM 660 O O . VAL A 1 85 ? -1.946 -1.217 -8.762 1.00 92.88 85 VAL A O 1
ATOM 663 N N . PHE A 1 86 ? -1.070 0.667 -7.896 1.00 92.88 86 PHE A N 1
ATOM 664 C CA . PHE A 1 86 ? -0.968 1.430 -9.133 1.00 92.88 86 PHE A CA 1
ATOM 665 C C . PHE A 1 86 ? 0.509 1.627 -9.458 1.00 92.88 86 PHE A C 1
ATOM 667 O O . PHE A 1 86 ? 1.274 2.113 -8.630 1.00 92.88 86 PHE A O 1
ATOM 674 N N . VAL A 1 87 ? 0.895 1.214 -10.660 1.00 93.00 87 VAL A N 1
ATOM 675 C CA . VAL A 1 87 ? 2.266 1.281 -11.174 1.00 93.00 87 VAL A CA 1
ATOM 676 C C . VAL A 1 87 ? 2.281 2.104 -12.456 1.00 93.00 87 VAL A C 1
ATOM 678 O O . VAL A 1 87 ? 1.245 2.278 -13.107 1.00 93.00 87 VAL A O 1
ATOM 681 N N . THR A 1 88 ? 3.458 2.577 -12.853 1.00 91.19 88 THR A N 1
ATOM 682 C CA . THR A 1 88 ? 3.632 3.233 -14.151 1.00 91.19 88 THR A CA 1
ATOM 683 C C . THR A 1 88 ? 3.435 2.225 -15.294 1.00 91.19 88 THR A C 1
ATOM 685 O O . THR A 1 88 ? 3.821 1.058 -15.163 1.00 91.19 88 THR A O 1
ATOM 688 N N . PRO A 1 89 ? 2.849 2.622 -16.436 1.00 90.12 89 PRO A N 1
ATOM 689 C CA . PRO A 1 89 ? 2.654 1.717 -17.568 1.00 90.12 89 PRO A CA 1
ATOM 690 C C . PRO A 1 89 ? 3.942 1.030 -18.047 1.00 90.12 89 PRO A C 1
ATOM 692 O O . PRO A 1 89 ? 3.912 -0.127 -18.466 1.00 90.12 89 PRO A O 1
ATOM 695 N N . GLU A 1 90 ? 5.080 1.715 -17.950 1.00 89.06 90 GLU A N 1
ATOM 696 C CA . GLU A 1 90 ? 6.396 1.237 -18.375 1.00 89.06 90 GLU A C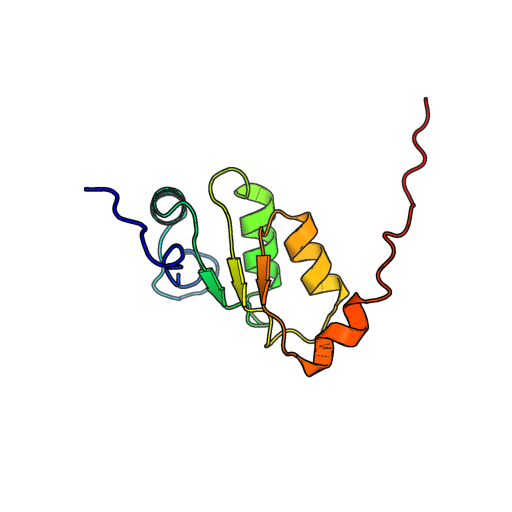A 1
ATOM 697 C C . GLU A 1 90 ? 6.867 0.027 -17.549 1.00 89.06 90 GLU A C 1
ATOM 699 O O . GLU A 1 90 ? 7.498 -0.892 -18.083 1.00 89.06 90 GLU A O 1
ATOM 704 N N . THR A 1 91 ? 6.507 -0.024 -16.262 1.00 86.25 91 THR A N 1
ATOM 705 C CA . THR A 1 91 ? 6.913 -1.097 -15.338 1.00 86.25 91 THR A CA 1
ATOM 706 C C . THR A 1 91 ? 5.997 -2.321 -15.394 1.00 86.25 91 THR A C 1
ATOM 708 O O . THR A 1 91 ? 6.386 -3.394 -14.933 1.00 86.25 91 THR A O 1
ATOM 711 N N . LEU A 1 92 ? 4.826 -2.234 -16.045 1.00 85.12 92 LEU A N 1
ATOM 712 C CA . LEU A 1 92 ? 3.872 -3.351 -16.173 1.00 85.12 92 LEU A CA 1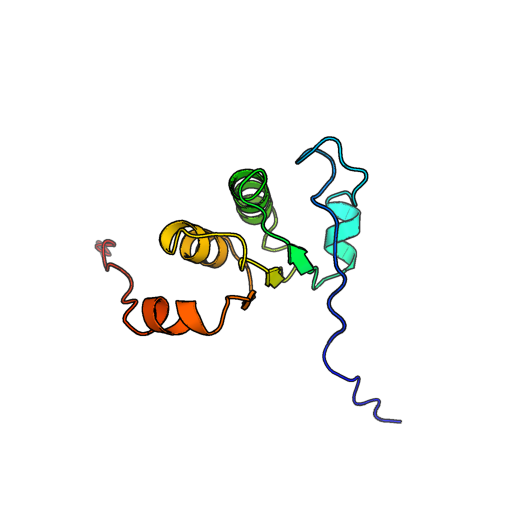
ATOM 713 C C . LEU A 1 92 ? 4.500 -4.624 -16.757 1.00 85.12 92 LEU A C 1
ATOM 715 O O . LEU A 1 92 ? 4.111 -5.737 -16.401 1.00 85.12 92 LEU A O 1
ATOM 719 N N . SER A 1 93 ? 5.467 -4.468 -17.664 1.00 86.69 93 SER A N 1
ATOM 720 C CA . SER A 1 93 ? 6.142 -5.592 -18.320 1.00 86.69 93 SER A CA 1
ATOM 721 C C . SER A 1 93 ? 6.884 -6.506 -17.334 1.00 86.69 93 SER A C 1
ATOM 723 O O . SER A 1 93 ? 6.891 -7.722 -17.533 1.00 86.69 93 SER A O 1
ATOM 725 N N . ILE A 1 94 ? 7.417 -5.945 -16.244 1.00 85.94 94 ILE A N 1
ATOM 726 C CA . ILE A 1 94 ? 8.168 -6.656 -15.197 1.00 85.94 94 ILE A CA 1
ATOM 727 C C . ILE A 1 94 ? 7.261 -7.659 -14.471 1.00 85.94 94 ILE A C 1
ATOM 729 O O . ILE A 1 94 ? 7.662 -8.786 -14.187 1.00 85.94 94 ILE A O 1
ATOM 733 N N . TYR A 1 95 ? 5.996 -7.295 -14.259 1.00 81.25 95 TYR A N 1
ATOM 734 C CA . TYR A 1 95 ? 5.023 -8.123 -13.542 1.00 81.25 95 TYR A CA 1
ATOM 735 C C . TYR A 1 95 ? 4.355 -9.187 -14.421 1.00 81.25 95 TYR A C 1
ATOM 737 O O . TYR A 1 95 ? 3.698 -10.092 -13.912 1.00 81.25 95 TYR A O 1
ATOM 745 N N . ARG A 1 96 ? 4.539 -9.136 -15.747 1.00 76.81 96 ARG A N 1
ATOM 746 C CA . ARG A 1 96 ? 3.886 -10.065 -16.687 1.00 76.81 96 ARG A CA 1
ATOM 747 C C . ARG A 1 96 ? 4.408 -11.504 -16.595 1.00 76.81 96 ARG A C 1
ATOM 749 O O . ARG A 1 96 ? 3.745 -12.420 -17.075 1.00 76.81 96 ARG A O 1
ATOM 756 N N . ILE A 1 97 ? 5.600 -11.700 -16.029 1.00 63.28 97 ILE A N 1
ATOM 757 C CA . ILE A 1 97 ? 6.285 -13.001 -15.916 1.00 63.28 97 ILE A CA 1
ATOM 758 C C . ILE A 1 97 ? 6.349 -13.473 -14.454 1.00 63.28 97 ILE A C 1
ATOM 760 O O . ILE A 1 97 ? 6.869 -14.553 -14.180 1.00 63.28 97 ILE A O 1
ATOM 764 N N . TRP A 1 98 ? 5.783 -12.714 -13.509 1.00 57.78 98 TRP A N 1
ATOM 765 C CA . TRP A 1 98 ? 5.824 -13.089 -12.101 1.00 57.78 98 TRP A CA 1
ATOM 766 C C . TRP A 1 98 ? 5.117 -14.435 -11.888 1.00 57.78 98 TRP A C 1
ATOM 768 O O . TRP A 1 98 ? 3.899 -14.561 -12.026 1.00 57.78 98 TRP A O 1
ATOM 778 N N . ARG A 1 99 ? 5.913 -15.468 -11.596 1.00 57.66 99 ARG A N 1
ATOM 779 C CA . ARG A 1 99 ? 5.443 -16.726 -11.028 1.00 57.66 99 ARG A CA 1
ATOM 780 C C . ARG A 1 99 ? 5.807 -16.697 -9.551 1.00 57.66 99 ARG A C 1
ATOM 782 O O . ARG A 1 99 ? 6.978 -16.452 -9.258 1.00 57.66 99 ARG A O 1
ATOM 789 N N . PRO A 1 100 ? 4.863 -16.969 -8.636 1.00 54.72 100 PRO A N 1
ATOM 790 C CA . PRO A 1 100 ? 5.220 -17.135 -7.240 1.00 54.72 100 PRO A CA 1
ATOM 791 C C . PRO A 1 100 ? 6.275 -18.240 -7.151 1.00 54.72 100 PRO A C 1
ATOM 793 O O . PRO A 1 100 ? 6.082 -19.334 -7.690 1.00 54.72 100 PRO A O 1
ATOM 796 N N . SER A 1 101 ? 7.408 -17.939 -6.514 1.00 52.91 101 SER A N 1
ATOM 797 C CA . SER A 1 101 ? 8.366 -18.962 -6.107 1.00 52.91 101 SER A CA 1
ATOM 798 C C . SER A 1 101 ? 7.624 -19.911 -5.174 1.00 52.91 101 SER A C 1
ATOM 800 O O . SER A 1 101 ? 7.325 -19.567 -4.033 1.00 52.91 101 SER A O 1
ATOM 802 N N . SER A 1 102 ? 7.272 -21.094 -5.672 1.00 53.84 102 SER A N 1
ATOM 803 C CA . SER A 1 102 ? 6.734 -22.184 -4.871 1.00 53.84 102 SER A CA 1
ATOM 804 C C . SER A 1 102 ? 7.847 -22.730 -3.977 1.00 53.84 102 SER A C 1
ATOM 806 O O . SER A 1 102 ? 8.461 -23.746 -4.282 1.00 53.84 102 SER A O 1
ATOM 808 N N . SER A 1 103 ? 8.132 -22.024 -2.889 1.00 52.28 103 SER A N 1
ATOM 809 C CA . SER A 1 103 ? 8.915 -22.515 -1.759 1.00 52.28 103 SER A CA 1
ATOM 810 C C . SER A 1 103 ? 7.983 -22.579 -0.558 1.00 52.28 103 SER A C 1
ATOM 812 O O . SER A 1 103 ? 7.952 -21.696 0.295 1.00 52.28 103 SER A O 1
ATOM 814 N N . GLY A 1 104 ? 7.160 -23.617 -0.567 1.00 46.94 104 GLY A N 1
ATOM 815 C CA . GLY A 1 104 ? 6.241 -23.975 0.496 1.00 46.94 104 GLY A CA 1
ATOM 816 C C . GLY A 1 104 ? 5.924 -25.445 0.323 1.00 46.94 104 GLY A C 1
ATOM 817 O O . GLY A 1 104 ? 4.882 -25.789 -0.229 1.00 46.94 104 GLY A O 1
ATOM 818 N N . ASP A 1 105 ? 6.872 -26.296 0.715 1.00 43.25 105 ASP A N 1
ATOM 819 C CA . ASP A 1 105 ? 6.624 -27.719 0.897 1.00 43.25 105 ASP A CA 1
ATOM 820 C C . ASP A 1 105 ? 5.478 -27.858 1.901 1.00 43.25 105 ASP A C 1
ATOM 822 O O . ASP A 1 105 ? 5.634 -27.655 3.106 1.00 43.25 105 ASP A O 1
ATOM 826 N N . PHE A 1 106 ? 4.294 -28.160 1.377 1.00 43.53 106 PHE A N 1
ATOM 827 C CA . PHE A 1 106 ? 3.182 -28.662 2.162 1.00 43.53 106 PHE A CA 1
ATOM 828 C C . PHE A 1 106 ? 3.582 -30.067 2.616 1.00 43.53 106 PHE A C 1
ATOM 830 O O . PHE A 1 106 ? 3.425 -31.042 1.882 1.00 43.53 106 PHE A O 1
ATOM 837 N N . VAL A 1 107 ? 4.165 -30.164 3.810 1.00 42.16 107 VAL A N 1
ATOM 838 C CA . VAL A 1 107 ? 4.294 -31.448 4.497 1.00 42.16 107 VAL A CA 1
ATOM 839 C C . VAL A 1 107 ? 2.908 -31.791 5.037 1.00 42.16 107 VAL A C 1
ATOM 841 O O . VAL A 1 107 ? 2.383 -31.107 5.916 1.00 42.16 107 VAL A O 1
ATOM 844 N N . SER A 1 108 ? 2.317 -32.801 4.403 1.00 52.25 108 SER A N 1
ATOM 845 C CA . SER A 1 108 ? 1.104 -33.528 4.791 1.00 52.25 108 SER A CA 1
ATOM 846 C C . SER A 1 108 ? 1.158 -34.088 6.205 1.00 52.25 108 SER A C 1
ATOM 848 O O . SER A 1 108 ? 2.246 -34.600 6.558 1.00 52.25 108 SER A O 1
#

Secondary structure (DSSP, 8-state):
-----SS---EE-PPPTTSSSS----HHHHHHHSSEEEE--TTTHHHHHHHHHHHTTS---EEE-TT---HHHHHHHHHTT-SEEE--GGGHHHHTT-----------

Radius of gyration: 15.72 Å; Cα contacts (8 Å, |Δi|>4): 138; chains: 1; bounding box: 45×49×32 Å

Organism: Bionectria ochroleuca (NCBI:txid29856)

Sequence (108 aa):
MEATLPLPFLVSVAAPTGLAELEGLNREEVSILGTPFFEAQPQIAEKLSQFLGRHNHEFYAHMDVTSLDSPDEIVALLDRGTRRVFVTPETLSIYRIWRPSSSGDFVS

Foldseek 3Di:
DPPPPPDPDAAEWDDADPLDPDPTHHLVRVLVSQEHEYEQAVSRLVVVLVVLLVCLVSHAYEYECQNPPDPVSVVSSVVSRNNYYDYDPVCVVVCPPDDPPPPDPPDD

Solvent-accessible surface area (backbone atoms only — not comparable to full-atom values): 6561 Å² total; per-residue (Å²): 132,89,75,80,70,73,74,83,78,63,48,77,48,55,63,43,55,82,64,48,105,46,92,36,49,43,71,73,62,48,37,74,62,41,36,37,26,36,75,38,42,74,93,40,35,68,51,53,40,54,52,32,62,76,46,34,88,54,32,46,34,32,31,40,38,66,69,50,89,52,66,69,60,56,50,50,37,42,77,32,41,40,70,44,77,42,69,49,79,84,58,52,67,70,62,74,72,71,66,84,81,87,82,69,86,79,80,127

pLDDT: mean 77.29, std 15.25, range [42.16, 93.69]